Protein AF-Q8UWJ1-F1 (afdb_monomer)

Nearest PDB structures (foldseek):
  2yxj-assembly2_B  TM=9.964E-01  e=1.253E-09  Homo sapiens
  8fy1-assembly1_D  TM=9.620E-01  e=2.898E-07  Homo sapiens
  8hoi-assembly4_D  TM=9.653E-01  e=3.242E-07  Homo sapiens
  6o0k-assembly1_A  TM=9.712E-01  e=4.058E-07  Homo sapiens
  6o0p-assembly1_A  TM=9.756E-01  e=9.417E-07  Homo sapiens

Radius of gyration: 13.36 Å; Cα contacts (8 Å, |Δi|>4): 47; chains: 1; bounding box: 31×30×32 Å

Structure (mmCIF, N/CA/C/O backbone):
data_AF-Q8UWJ1-F1
#
_entry.id   AF-Q8UWJ1-F1
#
loop_
_atom_site.group_PDB
_atom_site.id
_atom_site.type_symbol
_atom_site.label_atom_id
_atom_site.label_alt_id
_atom_site.label_comp_id
_atom_site.label_asym_id
_atom_site.label_entity_id
_atom_site.label_seq_id
_atom_site.pdbx_PDB_ins_code
_atom_site.Cartn_x
_atom_site.Cartn_y
_atom_site.Cartn_z
_atom_site.occupancy
_atom_site.B_iso_or_equiv
_atom_site.auth_seq_id
_atom_site.auth_comp_id
_atom_site.auth_asym_id
_atom_site.auth_atom_id
_atom_site.pdbx_PDB_model_num
ATOM 1 N N . VAL A 1 1 ? 8.767 -15.969 -15.667 1.00 62.41 1 VAL A N 1
ATOM 2 C CA . VAL A 1 1 ? 8.898 -15.473 -14.277 1.00 62.41 1 VAL A CA 1
ATOM 3 C C . VAL A 1 1 ? 7.956 -16.283 -13.409 1.00 62.41 1 VAL A C 1
ATOM 5 O O . VAL A 1 1 ? 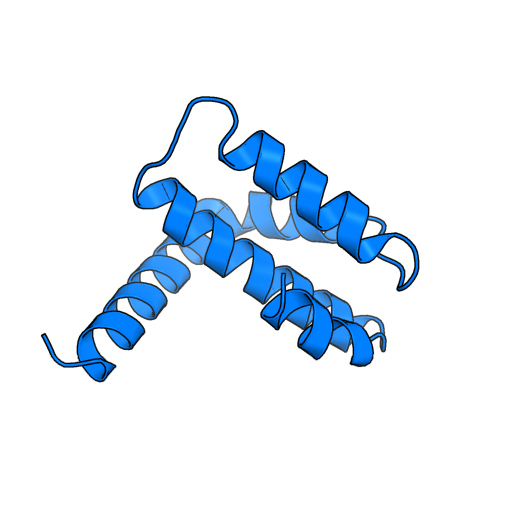6.800 -16.427 -13.795 1.00 62.41 1 VAL A O 1
ATOM 8 N N . ARG A 1 2 ? 8.426 -16.890 -12.315 1.00 87.19 2 ARG A N 1
ATOM 9 C CA . ARG A 1 2 ? 7.525 -17.603 -11.399 1.00 87.19 2 ARG A CA 1
ATOM 10 C C . ARG A 1 2 ? 6.819 -16.579 -10.516 1.00 87.19 2 ARG A C 1
ATOM 12 O O . ARG A 1 2 ? 7.380 -15.536 -10.198 1.00 87.19 2 ARG A O 1
ATOM 19 N N . ALA A 1 3 ? 5.604 -16.881 -10.069 1.00 83.06 3 ALA A N 1
ATOM 20 C CA . ALA A 1 3 ? 4.877 -15.986 -9.166 1.00 83.06 3 ALA A CA 1
ATOM 21 C C . ALA A 1 3 ? 5.642 -15.725 -7.848 1.00 83.06 3 ALA A C 1
ATOM 23 O O . ALA A 1 3 ? 5.477 -14.674 -7.236 1.00 83.06 3 ALA A O 1
ATOM 24 N N . SER A 1 4 ? 6.498 -16.663 -7.422 1.00 89.50 4 SER A N 1
ATOM 25 C CA . SER A 1 4 ? 7.437 -16.473 -6.308 1.00 89.50 4 SER A CA 1
ATOM 26 C C . SER A 1 4 ? 8.388 -15.306 -6.533 1.00 89.50 4 SER A C 1
ATOM 28 O O . SER A 1 4 ? 8.623 -14.541 -5.605 1.00 89.50 4 SER A O 1
ATOM 30 N N . ASP A 1 5 ? 8.880 -15.156 -7.757 1.00 94.62 5 ASP A N 1
ATOM 31 C CA . ASP A 1 5 ? 9.925 -14.197 -8.101 1.00 94.62 5 ASP A CA 1
ATOM 32 C C . ASP A 1 5 ? 9.339 -12.780 -8.131 1.00 94.62 5 ASP A C 1
ATOM 34 O O . ASP A 1 5 ? 9.955 -11.847 -7.634 1.00 94.62 5 ASP A O 1
ATOM 38 N N . VAL A 1 6 ? 8.098 -12.630 -8.618 1.00 95.00 6 VAL A N 1
ATOM 39 C CA . VAL A 1 6 ? 7.367 -11.349 -8.583 1.00 95.00 6 VAL A CA 1
ATOM 40 C C . VAL A 1 6 ? 7.078 -10.922 -7.147 1.00 95.00 6 VAL A C 1
ATOM 42 O O . VAL A 1 6 ? 7.31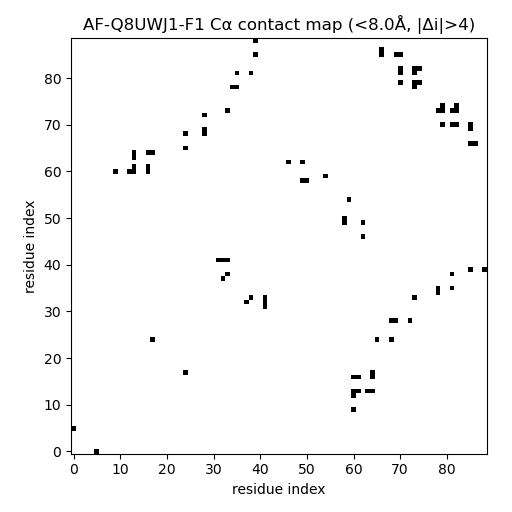7 -9.773 -6.787 1.00 95.00 6 VAL A O 1
ATOM 45 N N . ARG A 1 7 ? 6.587 -11.847 -6.309 1.00 94.25 7 ARG A N 1
ATOM 46 C CA . ARG A 1 7 ? 6.336 -11.554 -4.889 1.00 94.25 7 ARG A CA 1
ATOM 47 C C . ARG A 1 7 ? 7.614 -11.157 -4.166 1.00 94.25 7 ARG A C 1
ATOM 49 O O . ARG A 1 7 ? 7.561 -10.284 -3.311 1.00 94.25 7 ARG A O 1
ATOM 56 N N . GLN A 1 8 ? 8.732 -11.809 -4.483 1.00 96.94 8 GLN A N 1
ATOM 57 C CA . GLN A 1 8 ? 10.011 -11.469 -3.878 1.00 96.94 8 GLN A CA 1
ATOM 58 C C . GLN A 1 8 ? 10.485 -10.088 -4.327 1.00 96.94 8 GLN A C 1
ATOM 60 O O . GLN A 1 8 ? 10.755 -9.259 -3.473 1.00 96.94 8 GLN A O 1
ATOM 65 N N . ALA A 1 9 ? 10.461 -9.804 -5.630 1.00 96.81 9 ALA A N 1
ATOM 66 C CA . ALA A 1 9 ? 10.851 -8.499 -6.157 1.00 96.81 9 ALA A CA 1
ATOM 67 C C . ALA A 1 9 ? 10.014 -7.348 -5.572 1.00 96.81 9 ALA A C 1
ATOM 69 O O . ALA A 1 9 ? 10.557 -6.295 -5.255 1.00 96.81 9 ALA A O 1
ATOM 70 N N . LEU A 1 10 ?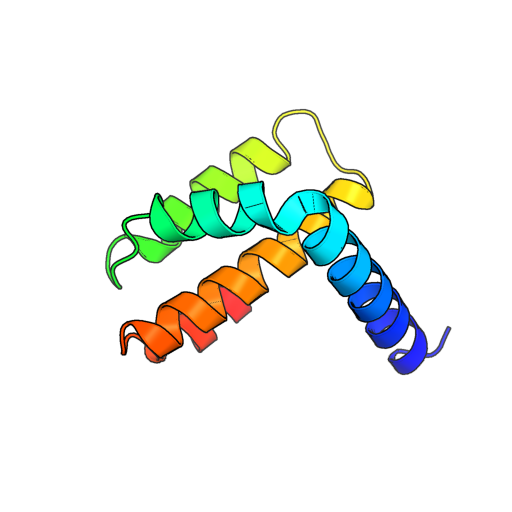 8.702 -7.549 -5.399 1.00 96.12 10 LEU A N 1
ATOM 71 C CA . LEU A 1 10 ? 7.837 -6.546 -4.777 1.00 96.12 10 LEU A CA 1
ATOM 72 C C . LEU A 1 10 ? 8.181 -6.325 -3.299 1.00 96.12 10 LEU A C 1
ATOM 74 O O . LEU A 1 10 ? 8.175 -5.184 -2.852 1.00 96.12 10 LEU A O 1
ATOM 78 N N . ARG A 1 11 ? 8.486 -7.396 -2.553 1.00 96.06 11 ARG A N 1
ATOM 79 C CA . ARG A 1 11 ? 8.921 -7.286 -1.154 1.00 96.06 11 ARG A CA 1
ATOM 80 C C . ARG A 1 11 ? 10.250 -6.555 -1.039 1.00 96.06 11 ARG A C 1
ATOM 82 O O . ARG A 1 11 ? 10.319 -5.587 -0.302 1.00 96.06 11 ARG A O 1
ATOM 89 N N . ASP A 1 12 ? 11.246 -6.953 -1.826 1.00 96.94 12 ASP A N 1
ATOM 90 C CA . ASP A 1 12 ? 12.570 -6.327 -1.802 1.00 96.94 12 ASP A CA 1
ATOM 91 C C . ASP A 1 12 ? 12.474 -4.825 -2.138 1.00 96.94 12 ASP A C 1
ATOM 93 O O . ASP A 1 12 ? 13.064 -3.988 -1.458 1.00 96.94 12 ASP A O 1
ATOM 97 N N . ALA A 1 13 ? 11.670 -4.469 -3.149 1.00 96.31 13 ALA A N 1
ATOM 98 C CA . ALA A 1 13 ? 11.425 -3.075 -3.509 1.00 96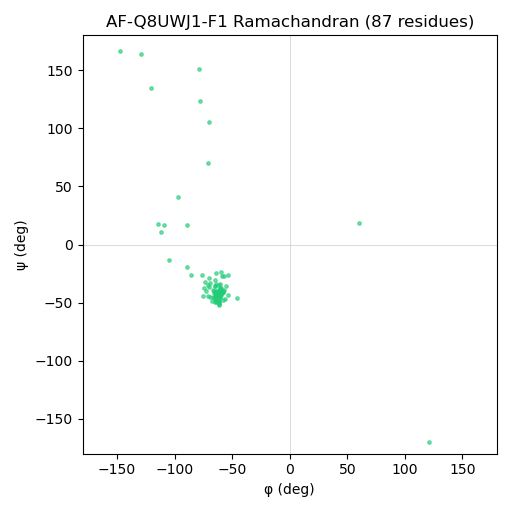.31 13 ALA A CA 1
ATOM 99 C C . ALA A 1 13 ? 10.655 -2.306 -2.422 1.00 96.31 13 ALA A C 1
ATOM 101 O O . ALA A 1 13 ? 10.963 -1.143 -2.171 1.00 96.31 13 ALA A O 1
ATOM 102 N N . GLY A 1 14 ? 9.665 -2.937 -1.783 1.00 94.06 14 GLY A N 1
ATOM 103 C CA . GLY A 1 14 ? 8.911 -2.360 -0.669 1.00 94.06 14 GLY A CA 1
ATOM 104 C C . GLY A 1 14 ? 9.789 -2.093 0.553 1.00 94.06 14 GLY A C 1
ATOM 105 O O . GLY A 1 14 ? 9.740 -0.995 1.099 1.00 94.06 14 GLY A O 1
ATOM 106 N N . ASP A 1 15 ? 10.653 -3.041 0.919 1.00 93.00 15 ASP A N 1
ATOM 107 C CA . ASP A 1 15 ? 11.597 -2.908 2.034 1.00 93.00 15 ASP A CA 1
ATOM 108 C C . ASP A 1 15 ? 12.588 -1.755 1.790 1.00 93.00 15 ASP A C 1
ATOM 110 O O . ASP A 1 15 ? 12.843 -0.935 2.679 1.00 93.00 15 ASP A O 1
ATOM 114 N N . GLU A 1 16 ? 13.123 -1.641 0.568 1.00 93.88 16 GLU A N 1
ATOM 115 C CA . GLU A 1 16 ? 13.990 -0.521 0.183 1.00 93.88 16 GLU A CA 1
ATOM 116 C C . GLU A 1 16 ? 13.234 0.817 0.222 1.00 93.88 16 GLU A C 1
ATOM 118 O O . GLU A 1 16 ? 13.751 1.828 0.713 1.00 93.88 16 GLU A O 1
ATOM 123 N N . PHE A 1 17 ? 11.994 0.826 -0.269 1.00 90.88 17 PHE A N 1
ATOM 124 C CA . PHE A 1 17 ? 11.141 2.006 -0.295 1.00 90.88 17 PHE A CA 1
ATOM 125 C C . PHE A 1 17 ? 10.808 2.495 1.120 1.00 90.88 17 PHE A C 1
ATOM 127 O O . PHE A 1 17 ? 11.001 3.672 1.431 1.00 90.88 17 PHE A O 1
ATOM 134 N N . GLU A 1 18 ? 10.397 1.597 2.013 1.00 87.62 18 GLU A N 1
ATOM 135 C CA . GLU A 1 18 ? 10.135 1.913 3.416 1.00 87.62 18 GLU A CA 1
ATOM 136 C C . GLU A 1 18 ? 11.390 2.407 4.134 1.00 87.62 18 GLU A C 1
ATOM 138 O O . GLU A 1 18 ? 11.318 3.374 4.891 1.00 87.62 18 GLU A O 1
ATOM 143 N N . LEU A 1 19 ? 12.562 1.815 3.877 1.00 89.44 19 LEU A N 1
ATOM 144 C CA . LEU A 1 19 ? 13.818 2.289 4.460 1.00 89.44 19 LEU A CA 1
ATOM 145 C C . LEU A 1 19 ? 14.134 3.725 4.018 1.00 89.44 19 LEU A C 1
ATOM 147 O O . LEU A 1 19 ? 14.522 4.561 4.839 1.00 89.44 19 LEU A O 1
ATOM 151 N N . ARG A 1 20 ? 13.940 4.021 2.729 1.00 88.00 20 ARG A N 1
ATOM 152 C CA . ARG A 1 20 ? 14.224 5.330 2.129 1.00 88.00 20 ARG A CA 1
ATOM 153 C C . ARG A 1 20 ? 13.241 6.415 2.568 1.00 88.00 20 ARG A C 1
ATOM 155 O O . ARG A 1 20 ? 13.649 7.565 2.733 1.00 88.00 20 ARG A O 1
ATOM 162 N N . TYR A 1 21 ? 11.975 6.061 2.781 1.00 82.69 21 TYR A N 1
ATOM 163 C CA . TYR A 1 21 ? 10.887 6.998 3.087 1.00 82.69 21 TYR A CA 1
ATOM 164 C C . TYR A 1 21 ? 10.294 6.824 4.492 1.00 82.69 21 TYR A C 1
ATOM 166 O O . TYR A 1 21 ? 9.225 7.362 4.778 1.00 82.69 21 TYR A O 1
ATOM 174 N N . ARG A 1 22 ? 11.003 6.140 5.401 1.00 77.31 22 ARG A N 1
ATOM 175 C CA . ARG A 1 22 ? 10.525 5.758 6.744 1.00 77.31 22 ARG A CA 1
ATOM 176 C C . ARG A 1 22 ? 9.817 6.880 7.505 1.00 77.31 22 ARG A C 1
ATOM 178 O O . ARG A 1 22 ? 8.766 6.648 8.092 1.00 77.31 22 ARG A O 1
ATOM 185 N N . ARG A 1 23 ? 10.388 8.091 7.508 1.00 77.31 23 ARG A N 1
ATOM 186 C CA . ARG A 1 23 ? 9.787 9.248 8.199 1.00 77.31 23 ARG A CA 1
ATOM 187 C C . ARG A 1 23 ? 8.454 9.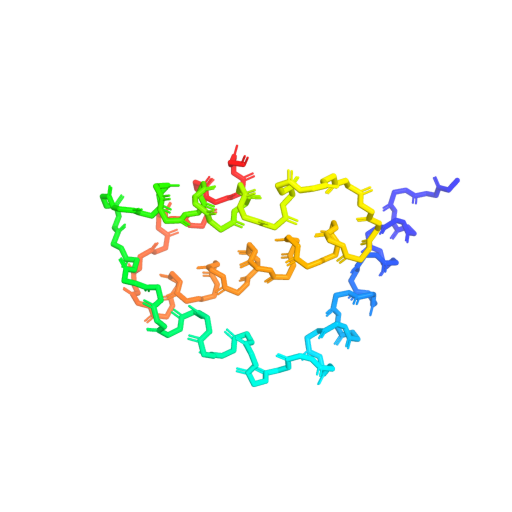653 7.572 1.00 77.31 23 ARG A C 1
ATOM 189 O O . ARG A 1 23 ? 7.463 9.731 8.279 1.00 77.31 23 ARG A O 1
ATOM 196 N N . ALA A 1 24 ? 8.421 9.810 6.249 1.00 76.94 24 ALA A N 1
ATOM 197 C CA . ALA A 1 24 ? 7.209 10.187 5.529 1.00 76.94 24 ALA A CA 1
ATOM 198 C C . ALA A 1 24 ? 6.076 9.164 5.723 1.00 76.94 24 ALA A C 1
ATOM 200 O O . ALA A 1 24 ? 4.929 9.561 5.881 1.00 76.94 24 ALA A O 1
ATOM 201 N N . PHE A 1 25 ? 6.391 7.864 5.773 1.00 70.81 25 PHE A N 1
ATOM 202 C CA . PHE A 1 25 ? 5.395 6.817 6.031 1.00 70.81 25 PHE A CA 1
ATOM 203 C C . PHE A 1 25 ? 4.848 6.835 7.453 1.00 70.81 25 PHE A C 1
ATOM 205 O O . PHE A 1 25 ? 3.636 6.754 7.632 1.00 70.81 25 PHE A O 1
ATOM 212 N N . SER A 1 26 ? 5.725 6.980 8.449 1.00 69.25 26 SER A N 1
ATOM 213 C CA . SER A 1 26 ? 5.315 7.109 9.851 1.00 69.25 26 SER A CA 1
ATOM 214 C C . SER A 1 26 ? 4.422 8.335 10.072 1.00 69.25 26 SER A C 1
ATOM 216 O O . SER A 1 26 ? 3.473 8.290 10.856 1.00 69.25 26 SER A O 1
ATOM 218 N N . ASP A 1 27 ? 4.713 9.434 9.378 1.00 75.81 27 ASP A N 1
ATOM 219 C CA . ASP A 1 27 ? 3.913 10.655 9.450 1.00 75.81 27 ASP A CA 1
ATOM 220 C C . ASP A 1 27 ? 2.566 10.478 8.728 1.00 75.81 27 ASP A C 1
ATOM 222 O O . ASP A 1 27 ? 1.532 10.896 9.241 1.00 75.81 27 ASP A O 1
ATOM 226 N N . LE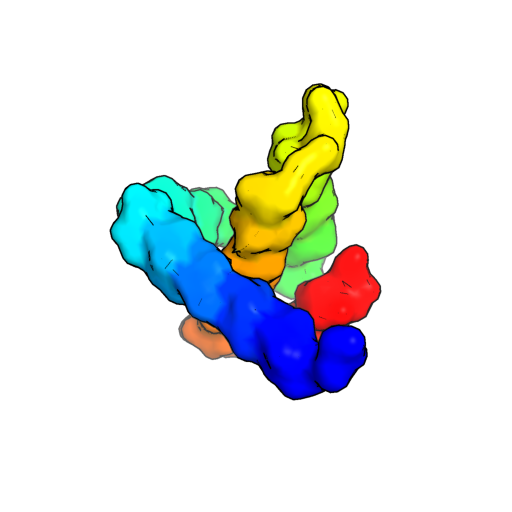U A 1 28 ? 2.546 9.801 7.576 1.00 72.44 28 LEU A N 1
ATOM 227 C CA . LEU A 1 28 ? 1.324 9.560 6.806 1.00 72.44 28 LEU A CA 1
ATOM 228 C C . LEU A 1 28 ? 0.315 8.699 7.583 1.00 72.44 28 LEU A C 1
ATOM 230 O O . LEU A 1 28 ? -0.857 9.062 7.679 1.00 72.44 28 LEU A O 1
ATOM 234 N N . THR A 1 29 ? 0.748 7.574 8.164 1.00 68.44 29 THR A N 1
ATOM 235 C CA . THR A 1 29 ? -0.160 6.677 8.903 1.00 68.44 29 THR A CA 1
ATOM 236 C C . THR A 1 29 ? -0.654 7.283 10.210 1.00 68.44 29 THR A C 1
ATOM 238 O O . THR A 1 29 ? -1.802 7.054 10.587 1.00 68.44 29 THR A O 1
ATOM 241 N N . SER A 1 30 ? 0.167 8.100 10.876 1.00 70.56 30 SER A N 1
A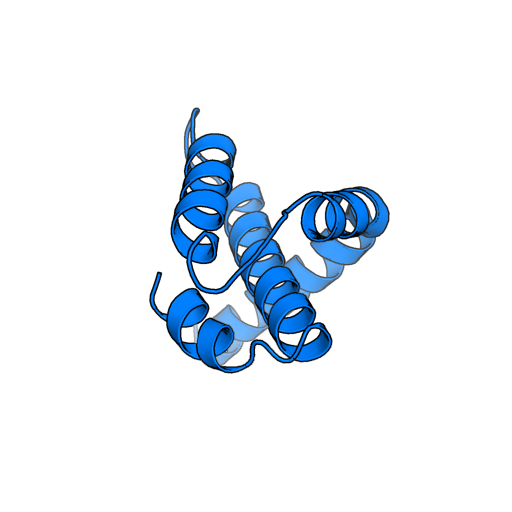TOM 242 C CA . SER A 1 30 ? -0.239 8.803 12.098 1.00 70.56 30 SER A CA 1
ATOM 243 C C . SER A 1 30 ? -1.203 9.966 11.832 1.00 70.56 30 SER A C 1
ATOM 245 O O . SER A 1 30 ? -2.089 10.213 12.652 1.00 70.56 30 SER A O 1
ATOM 247 N N . GLN A 1 31 ? -1.081 10.650 10.687 1.00 71.75 31 GLN A N 1
ATOM 248 C CA . GLN A 1 31 ? -1.993 11.725 10.267 1.00 71.75 31 GLN A CA 1
ATOM 249 C C . GLN A 1 31 ? -3.332 11.209 9.733 1.00 71.75 31 GLN A C 1
ATOM 251 O O . GLN A 1 31 ? -4.345 11.909 9.804 1.00 71.75 31 GLN A O 1
ATOM 256 N N . LEU A 1 32 ? -3.366 9.985 9.206 1.00 72.81 32 LEU A N 1
ATOM 257 C CA . LEU A 1 32 ? -4.605 9.368 8.760 1.00 72.81 32 LEU A CA 1
ATOM 258 C C . LEU A 1 32 ? -5.474 9.018 9.978 1.00 72.81 32 LEU A C 1
ATOM 260 O O . LEU A 1 32 ? -5.247 8.045 10.699 1.00 72.81 32 LEU A O 1
ATOM 264 N N . HIS A 1 33 ? -6.529 9.807 10.189 1.00 74.31 33 HIS A N 1
ATOM 265 C CA . HIS A 1 33 ? -7.594 9.508 11.148 1.00 74.31 33 HIS A CA 1
ATOM 266 C C . HIS A 1 33 ? -8.469 8.344 10.650 1.00 74.31 33 HIS A C 1
ATOM 268 O O . HIS A 1 33 ? -9.627 8.508 10.255 1.00 74.31 33 HIS A O 1
ATOM 274 N N . ILE A 1 34 ? -7.895 7.143 10.659 1.00 80.88 34 ILE A N 1
ATOM 275 C CA . ILE A 1 34 ? -8.567 5.919 10.239 1.00 80.88 34 ILE A CA 1
ATOM 276 C C . ILE A 1 34 ? -9.502 5.450 11.347 1.00 80.88 34 ILE A C 1
ATOM 278 O O . ILE A 1 34 ? -9.090 5.188 12.475 1.00 80.88 34 ILE A O 1
ATOM 282 N N . THR A 1 35 ? -10.769 5.300 10.983 1.00 85.94 35 THR A N 1
ATOM 283 C CA . THR A 1 35 ? -11.787 4.583 11.750 1.00 85.94 35 THR A CA 1
ATOM 284 C C . THR A 1 35 ? -12.475 3.590 10.815 1.00 85.94 35 THR A C 1
ATOM 286 O O . THR A 1 35 ? -12.403 3.762 9.593 1.00 85.94 35 THR A O 1
ATOM 289 N N . PRO A 1 36 ? -13.217 2.587 11.314 1.00 87.00 36 PRO A N 1
ATOM 290 C CA . PRO A 1 36 ? -13.881 1.633 10.432 1.00 87.00 36 PRO A CA 1
ATOM 291 C C . PRO A 1 36 ? -14.889 2.263 9.459 1.00 87.00 36 PRO A C 1
ATOM 293 O O . PRO A 1 36 ? -15.174 1.666 8.420 1.00 87.00 36 PRO A O 1
ATOM 296 N N . GLY A 1 37 ? -15.423 3.445 9.795 1.00 89.56 37 GLY A N 1
ATOM 297 C CA . GLY A 1 37 ? -16.350 4.205 8.955 1.00 89.56 37 GLY A CA 1
ATOM 298 C C . GLY A 1 37 ? -15.673 5.112 7.924 1.00 89.56 37 GLY A C 1
ATOM 299 O O . GLY A 1 37 ? -16.263 5.365 6.880 1.00 89.56 37 GLY A O 1
ATOM 300 N N . THR A 1 38 ? -14.443 5.569 8.179 1.00 89.44 38 THR A N 1
ATOM 301 C CA . THR A 1 38 ? -13.713 6.509 7.302 1.00 89.44 38 THR A CA 1
ATOM 302 C C . THR A 1 38 ? -12.598 5.852 6.487 1.00 89.44 38 THR A C 1
ATOM 304 O O . THR A 1 38 ? -12.121 6.441 5.523 1.00 89.44 38 THR A O 1
ATOM 307 N N . ALA A 1 39 ? -12.206 4.618 6.824 1.00 90.56 39 ALA A N 1
ATOM 308 C CA . ALA A 1 39 ? -11.031 3.948 6.266 1.00 90.56 39 ALA A CA 1
ATOM 309 C C . ALA A 1 39 ? -11.004 3.888 4.730 1.00 90.56 39 ALA A C 1
ATOM 311 O O . ALA A 1 39 ? -9.963 4.162 4.141 1.00 90.56 39 ALA A O 1
ATOM 312 N N . TYR A 1 40 ? -12.132 3.572 4.083 1.00 93.25 40 TYR A N 1
ATOM 313 C CA . TYR A 1 40 ? -12.188 3.496 2.618 1.00 93.25 40 TYR A CA 1
ATOM 314 C C . TYR A 1 40 ? -11.987 4.863 1.963 1.00 93.25 40 TYR A C 1
ATOM 316 O O . TYR A 1 40 ? -11.199 4.988 1.038 1.00 93.25 40 TYR A O 1
ATOM 324 N N . GLN A 1 41 ? -12.652 5.900 2.478 1.00 92.56 41 GLN A N 1
ATOM 325 C CA . GLN A 1 41 ? -12.539 7.257 1.941 1.00 92.56 41 GLN A CA 1
ATOM 326 C C . GLN A 1 41 ? -11.110 7.787 2.083 1.00 92.56 41 GLN A C 1
ATOM 328 O O . GLN A 1 41 ? -10.561 8.347 1.141 1.00 92.56 41 GLN A O 1
ATOM 333 N N . SER A 1 42 ? -10.484 7.572 3.243 1.00 90.00 42 SER A N 1
ATOM 334 C CA . SER A 1 42 ? -9.088 7.952 3.463 1.00 90.00 42 SER A CA 1
ATOM 335 C C . SER A 1 42 ? -8.126 7.176 2.558 1.00 90.00 42 SER A C 1
ATOM 337 O O . SER A 1 42 ? -7.188 7.760 2.025 1.00 90.00 42 SER A O 1
ATOM 339 N N . PHE A 1 43 ? -8.366 5.877 2.350 1.00 91.50 43 PHE A N 1
ATOM 340 C CA . PHE A 1 43 ? -7.594 5.063 1.410 1.00 91.50 43 PHE A CA 1
ATOM 341 C C . PHE A 1 43 ? -7.726 5.590 -0.024 1.00 91.50 43 PHE A C 1
ATOM 343 O O . PHE A 1 43 ? -6.720 5.875 -0.667 1.00 91.50 43 PHE A O 1
ATOM 350 N N . GLU A 1 44 ? -8.955 5.788 -0.499 1.00 94.25 44 GLU A N 1
ATOM 351 C CA . GLU A 1 44 ? -9.253 6.283 -1.844 1.00 94.25 44 GLU A CA 1
ATOM 352 C C . GLU A 1 44 ? -8.617 7.657 -2.101 1.00 94.25 44 GLU A C 1
ATOM 354 O O . GLU A 1 44 ? -8.024 7.868 -3.156 1.00 94.25 44 GLU A O 1
ATOM 359 N N . GLN A 1 45 ? -8.664 8.572 -1.128 1.00 91.94 45 GLN A N 1
ATOM 360 C CA . GLN A 1 45 ? -8.002 9.876 -1.231 1.00 91.94 45 GLN A CA 1
ATOM 361 C C . GLN A 1 45 ? -6.493 9.748 -1.460 1.00 91.94 45 GLN A C 1
ATOM 363 O O . GLN A 1 45 ? -5.960 10.385 -2.367 1.00 91.94 45 GLN A O 1
ATOM 368 N N . VAL A 1 46 ? -5.808 8.905 -0.681 1.00 90.94 46 VAL A N 1
ATOM 369 C CA . VAL A 1 46 ? -4.360 8.692 -0.835 1.00 90.94 46 VAL A CA 1
ATOM 370 C C . VAL A 1 46 ? -4.039 8.056 -2.187 1.00 90.94 46 VAL A C 1
ATOM 372 O O . VAL A 1 46 ? -3.083 8.464 -2.839 1.00 90.94 46 VAL A O 1
ATOM 375 N N . VAL A 1 47 ? -4.839 7.084 -2.635 1.00 93.81 47 VAL A N 1
ATOM 376 C CA . VAL A 1 47 ? -4.648 6.417 -3.932 1.00 93.81 47 VAL A CA 1
ATOM 377 C C . VAL A 1 47 ? -4.850 7.391 -5.091 1.00 93.81 47 VAL A C 1
ATOM 379 O O . VAL A 1 47 ? -4.026 7.433 -6.005 1.00 93.81 47 VAL A O 1
ATOM 382 N N . ASN A 1 48 ? -5.904 8.205 -5.042 1.00 95.81 48 ASN A N 1
ATOM 383 C CA . ASN A 1 48 ? -6.171 9.216 -6.060 1.00 95.81 48 ASN A CA 1
ATOM 384 C C . ASN A 1 48 ? -5.026 10.227 -6.153 1.00 95.81 48 ASN A C 1
ATOM 386 O O . ASN A 1 48 ? -4.574 10.520 -7.256 1.00 95.81 48 ASN A O 1
ATOM 390 N N . GLU A 1 49 ? -4.508 10.698 -5.018 1.00 94.38 49 GLU A N 1
ATOM 391 C CA . GLU A 1 49 ? -3.369 11.619 -4.994 1.00 94.38 49 GLU A CA 1
ATOM 392 C C . GLU A 1 49 ? -2.090 10.949 -5.519 1.00 94.38 49 GLU A C 1
ATOM 394 O O . GLU A 1 49 ? -1.344 11.523 -6.313 1.00 94.38 49 GLU A O 1
ATOM 399 N N . LEU A 1 50 ? -1.849 9.691 -5.137 1.00 94.31 50 LEU A N 1
ATOM 400 C CA . LEU A 1 50 ? -0.669 8.937 -5.553 1.00 94.31 50 LEU A CA 1
ATOM 401 C C . LEU A 1 50 ? -0.598 8.754 -7.075 1.00 94.31 50 LEU A C 1
ATOM 403 O O . LEU A 1 50 ? 0.498 8.759 -7.638 1.00 94.31 50 LEU A O 1
ATOM 407 N N . PHE A 1 51 ? -1.747 8.602 -7.735 1.00 97.00 51 PHE A N 1
ATOM 408 C CA . PHE A 1 51 ? -1.841 8.328 -9.169 1.00 97.00 51 PHE A CA 1
ATOM 409 C C . PHE A 1 51 ? -2.428 9.485 -9.998 1.00 97.00 51 PHE A C 1
ATOM 411 O O . PHE A 1 51 ? -2.690 9.289 -11.187 1.00 97.00 51 PHE A O 1
ATOM 418 N N . HIS A 1 52 ? -2.598 10.682 -9.421 1.00 97.50 52 HIS A N 1
ATOM 419 C CA . HIS A 1 52 ? -3.294 11.812 -10.062 1.00 97.50 52 HIS A CA 1
ATOM 420 C C . HIS A 1 52 ? -2.715 12.213 -11.434 1.00 97.50 52 HIS A C 1
ATOM 422 O O . HIS A 1 52 ? -3.455 12.567 -12.349 1.00 97.50 52 HIS A O 1
ATOM 428 N N . ASP A 1 53 ? -1.396 12.127 -11.599 1.00 96.69 53 ASP A N 1
ATOM 429 C CA . ASP A 1 53 ? -0.639 12.457 -12.815 1.00 96.69 53 ASP A CA 1
ATOM 430 C C . ASP A 1 53 ? -0.063 11.206 -13.513 1.00 96.69 53 ASP A C 1
ATOM 432 O O . ASP A 1 53 ? 0.828 11.302 -14.358 1.00 96.69 53 ASP A O 1
ATOM 436 N N . GLY A 1 54 ? -0.578 10.017 -13.183 1.00 97.31 54 GLY A N 1
ATOM 437 C CA . GLY A 1 54 ? -0.297 8.773 -13.898 1.00 97.31 54 GLY A CA 1
ATOM 438 C C . GLY A 1 54 ? 0.337 7.666 -13.058 1.00 97.31 54 GLY A C 1
ATOM 439 O O . GLY A 1 54 ? 0.421 7.717 -11.830 1.00 97.31 54 GLY A O 1
ATOM 440 N N . VAL A 1 55 ? 0.790 6.617 -13.742 1.00 98.25 55 VAL A N 1
ATOM 441 C CA . VAL A 1 55 ? 1.260 5.373 -13.118 1.00 98.25 55 VAL A CA 1
ATOM 442 C C . VAL A 1 55 ? 2.715 5.108 -13.488 1.00 98.25 55 VAL A C 1
ATOM 444 O O . VAL A 1 55 ? 3.107 5.200 -14.648 1.00 98.25 55 VAL A O 1
ATOM 447 N N . ASN A 1 56 ? 3.518 4.732 -12.493 1.00 97.12 56 ASN A N 1
ATOM 448 C CA . ASN A 1 56 ? 4.862 4.194 -12.680 1.00 97.12 56 ASN A CA 1
ATOM 449 C C . ASN A 1 56 ? 5.181 3.174 -11.574 1.00 97.12 56 ASN A C 1
ATOM 451 O O . ASN A 1 56 ? 4.483 3.108 -10.561 1.00 97.12 56 ASN A O 1
ATOM 455 N N . TRP A 1 57 ? 6.243 2.386 -11.754 1.00 96.00 57 TRP A N 1
ATOM 456 C CA . TRP A 1 57 ? 6.605 1.324 -10.809 1.00 96.00 57 TRP A CA 1
ATOM 457 C C . TRP A 1 57 ? 6.918 1.828 -9.400 1.00 96.00 57 TRP A C 1
ATOM 459 O O . TRP A 1 57 ? 6.558 1.157 -8.439 1.00 96.00 57 TRP A O 1
ATOM 469 N N . GLY A 1 58 ? 7.506 3.020 -9.259 1.00 94.38 58 GLY A N 1
ATOM 470 C CA . GLY A 1 58 ? 7.746 3.619 -7.944 1.00 94.38 58 GLY A CA 1
ATOM 471 C C . GLY A 1 58 ? 6.444 3.875 -7.182 1.00 94.38 58 GLY A C 1
ATOM 472 O O . GLY A 1 58 ? 6.351 3.563 -6.000 1.00 94.38 58 GLY A O 1
ATOM 473 N N . ARG A 1 59 ? 5.405 4.360 -7.870 1.00 95.50 59 ARG A N 1
ATOM 474 C CA . ARG A 1 59 ? 4.069 4.565 -7.283 1.00 95.50 59 ARG A CA 1
ATOM 475 C C . ARG A 1 59 ? 3.353 3.262 -6.970 1.00 95.50 59 ARG A C 1
ATOM 477 O O . ARG A 1 59 ? 2.681 3.176 -5.953 1.00 95.50 59 ARG A O 1
ATOM 484 N N . ILE A 1 60 ? 3.519 2.240 -7.809 1.00 96.69 60 ILE A N 1
ATOM 485 C CA . ILE A 1 60 ? 2.972 0.907 -7.528 1.00 96.69 60 ILE A CA 1
ATOM 486 C C . ILE A 1 60 ? 3.590 0.354 -6.238 1.00 96.69 60 ILE A C 1
ATOM 488 O O . ILE A 1 60 ? 2.857 -0.079 -5.357 1.00 96.69 60 ILE A O 1
ATOM 492 N N . VAL A 1 61 ? 4.916 0.421 -6.083 1.00 95.50 61 VAL A N 1
ATOM 493 C CA . VAL A 1 61 ? 5.590 0.002 -4.840 1.00 95.50 61 VAL A CA 1
ATOM 494 C C . VAL A 1 61 ? 5.098 0.834 -3.652 1.00 95.50 61 VAL A C 1
ATOM 496 O O . VAL A 1 61 ? 4.721 0.263 -2.632 1.00 95.50 61 VAL A O 1
ATOM 499 N N . ALA A 1 62 ? 4.998 2.158 -3.811 1.00 92.81 62 ALA A N 1
ATOM 500 C CA . ALA A 1 62 ? 4.485 3.048 -2.771 1.00 92.81 62 ALA A CA 1
ATOM 501 C C . ALA A 1 62 ? 3.064 2.688 -2.317 1.00 92.81 62 ALA A C 1
ATOM 503 O O . ALA A 1 62 ? 2.778 2.708 -1.122 1.00 92.81 62 ALA A O 1
ATOM 504 N N . PHE A 1 63 ? 2.193 2.326 -3.259 1.00 94.88 63 PHE A N 1
ATOM 505 C CA . PHE A 1 63 ? 0.830 1.881 -2.986 1.00 94.88 63 PHE A CA 1
ATOM 506 C C . PHE A 1 63 ? 0.804 0.603 -2.137 1.00 94.88 63 PHE A C 1
ATOM 508 O O . PHE A 1 63 ? 0.087 0.547 -1.138 1.00 94.88 63 PHE A O 1
ATOM 515 N N . PHE A 1 64 ? 1.621 -0.399 -2.478 1.00 94.88 64 PHE A N 1
ATOM 516 C CA . PHE A 1 64 ? 1.714 -1.630 -1.688 1.00 94.88 64 PHE A CA 1
ATOM 517 C C . PHE A 1 64 ? 2.265 -1.375 -0.278 1.00 94.88 64 PHE A C 1
ATOM 519 O O . PHE A 1 64 ? 1.690 -1.879 0.688 1.00 94.88 64 PHE A O 1
ATOM 526 N N . SER A 1 65 ? 3.318 -0.561 -0.141 1.00 92.00 65 SER A N 1
ATOM 527 C CA . SER A 1 65 ? 3.850 -0.162 1.172 1.00 92.00 65 SER A CA 1
ATOM 528 C C . SER A 1 65 ? 2.809 0.598 2.000 1.00 92.00 65 SER A C 1
ATOM 530 O O . SER A 1 65 ? 2.645 0.331 3.188 1.00 92.00 65 SER A O 1
ATOM 532 N N . PHE A 1 66 ? 2.034 1.491 1.376 1.00 90.88 66 PHE A N 1
ATOM 533 C CA . PHE A 1 66 ? 0.935 2.200 2.034 1.00 90.88 66 PHE A CA 1
ATOM 534 C C . PHE A 1 66 ? -0.155 1.253 2.541 1.00 90.88 66 PHE A C 1
ATOM 536 O O . PHE A 1 66 ? -0.523 1.322 3.715 1.00 90.88 66 PHE A O 1
ATOM 543 N N . GLY A 1 67 ? -0.638 0.336 1.699 1.00 92.31 67 GLY A N 1
ATOM 544 C CA . GLY A 1 67 ? -1.630 -0.659 2.108 1.00 92.31 67 GLY A CA 1
ATOM 545 C C . GLY A 1 67 ? -1.126 -1.558 3.244 1.00 92.31 67 GLY A C 1
ATOM 546 O O . GLY A 1 67 ? -1.872 -1.845 4.183 1.00 92.31 67 GLY A O 1
ATOM 547 N N . GLY A 1 68 ? 0.152 -1.950 3.204 1.00 91.56 68 GLY A N 1
ATOM 548 C CA . GLY A 1 68 ? 0.810 -2.704 4.274 1.00 91.56 68 GLY A CA 1
ATOM 549 C C . GLY A 1 68 ? 0.851 -1.936 5.595 1.00 91.56 68 GLY A C 1
ATOM 550 O O . GLY A 1 68 ? 0.400 -2.449 6.621 1.00 91.56 68 GLY A O 1
ATOM 551 N N . ALA A 1 69 ? 1.308 -0.684 5.564 1.00 88.25 69 ALA A N 1
ATOM 552 C CA . ALA A 1 69 ? 1.365 0.178 6.740 1.00 88.25 69 ALA A CA 1
ATOM 553 C C . ALA A 1 69 ? -0.032 0.435 7.335 1.00 88.25 69 ALA A C 1
ATOM 555 O O . ALA A 1 69 ? -0.214 0.374 8.550 1.00 88.25 69 ALA A O 1
ATOM 556 N N . LEU A 1 70 ? -1.048 0.623 6.486 1.00 89.75 70 LEU A N 1
ATOM 557 C CA . LEU A 1 70 ? -2.439 0.778 6.914 1.00 89.75 70 LEU A CA 1
ATOM 558 C C . LEU A 1 70 ? -2.995 -0.496 7.575 1.00 89.75 70 LEU A C 1
ATOM 560 O O . LEU A 1 70 ? -3.767 -0.412 8.535 1.00 89.75 70 LEU A O 1
ATOM 564 N N . CYS A 1 71 ? -2.593 -1.680 7.098 1.00 92.50 71 CYS A N 1
ATOM 565 C CA . CYS A 1 71 ? -2.930 -2.948 7.744 1.00 92.50 71 CYS A CA 1
ATOM 566 C C . CYS A 1 71 ? -2.301 -3.062 9.139 1.00 92.50 71 CYS A C 1
ATOM 568 O O . CYS A 1 71 ? -2.998 -3.458 10.072 1.00 92.50 71 CYS A O 1
ATOM 570 N N . VAL A 1 72 ? -1.021 -2.705 9.291 1.00 90.00 72 VAL A N 1
ATOM 571 C CA . VAL A 1 72 ? -0.320 -2.718 10.590 1.00 90.00 72 VAL A CA 1
ATOM 572 C C . VAL A 1 72 ? -0.998 -1.762 11.571 1.00 90.00 72 VAL A C 1
ATOM 574 O O . VAL A 1 72 ? -1.436 -2.194 12.634 1.00 90.00 72 VAL A O 1
ATOM 577 N N . GLU A 1 73 ? -1.220 -0.513 11.162 1.00 87.31 73 GLU A N 1
ATOM 578 C CA . GLU A 1 73 ? -1.905 0.507 11.965 1.00 87.31 73 GLU A CA 1
ATOM 579 C C . GLU A 1 73 ? -3.313 0.054 12.397 1.00 87.31 73 GLU A C 1
ATOM 581 O O . GLU A 1 73 ? -3.747 0.272 13.529 1.00 87.31 73 GLU A O 1
ATOM 586 N N . SER A 1 74 ? -4.038 -0.627 11.502 1.00 90.94 74 SER A N 1
ATOM 587 C CA . SER A 1 74 ? -5.360 -1.183 11.808 1.00 90.94 74 SER A CA 1
ATOM 588 C C . SER A 1 74 ? -5.300 -2.284 12.864 1.00 90.94 74 SER A C 1
ATOM 590 O O . SER A 1 74 ? -6.225 -2.410 13.663 1.00 90.94 74 SER A O 1
ATOM 592 N N . VAL A 1 75 ? -4.247 -3.104 12.874 1.00 92.25 75 VAL A N 1
ATOM 593 C CA . VAL A 1 75 ? -4.046 -4.127 13.908 1.00 92.25 75 VAL A CA 1
ATOM 594 C C . VAL A 1 75 ? -3.689 -3.477 15.242 1.00 92.25 75 VAL A C 1
ATOM 596 O O . VAL A 1 75 ? -4.277 -3.858 16.256 1.00 92.25 75 VAL A O 1
ATOM 599 N N . ASP A 1 76 ? -2.794 -2.489 15.228 1.00 89.88 76 ASP A N 1
ATOM 600 C CA . ASP A 1 76 ? -2.318 -1.783 16.423 1.00 89.88 76 ASP A CA 1
ATOM 601 C C . ASP A 1 76 ? -3.441 -1.004 17.121 1.00 89.88 76 ASP A C 1
ATOM 603 O O . ASP A 1 76 ? -3.502 -0.960 18.348 1.00 89.88 76 ASP A O 1
ATOM 607 N N . LYS A 1 77 ? -4.393 -0.464 16.351 1.00 89.44 77 LYS A N 1
ATOM 608 C CA . LYS A 1 77 ? -5.594 0.222 16.860 1.00 89.44 77 LYS A CA 1
ATOM 609 C C . LYS A 1 77 ? -6.797 -0.702 17.104 1.00 89.44 77 LYS A C 1
ATOM 611 O O . LYS A 1 77 ? -7.927 -0.229 17.178 1.00 89.44 77 LYS A O 1
ATOM 616 N N . GLU A 1 78 ? -6.585 -2.016 17.185 1.00 93.19 78 GLU A N 1
ATOM 617 C CA . GLU A 1 78 ? -7.628 -3.032 17.430 1.00 93.19 78 GLU A CA 1
ATOM 618 C C . GLU A 1 78 ? -8.753 -3.092 16.369 1.00 93.19 78 GLU A C 1
ATOM 620 O O . GLU A 1 78 ? -9.797 -3.715 16.560 1.00 93.19 78 GLU A O 1
ATOM 625 N N . MET A 1 79 ? -8.525 -2.535 15.180 1.00 93.88 79 MET A N 1
ATOM 626 C CA . MET A 1 79 ? -9.457 -2.513 14.048 1.00 93.88 79 MET A CA 1
ATOM 627 C C . MET A 1 79 ? -9.174 -3.629 13.029 1.00 93.88 79 MET A C 1
ATOM 629 O O . MET A 1 79 ? -9.272 -3.420 11.820 1.00 93.88 79 MET A O 1
ATOM 633 N N . ARG A 1 80 ? -8.851 -4.848 13.482 1.00 94.25 80 ARG A N 1
ATOM 634 C CA . ARG A 1 80 ? -8.410 -5.972 12.619 1.00 94.25 80 ARG A CA 1
ATOM 635 C C . ARG A 1 80 ? -9.353 -6.302 11.452 1.00 94.25 80 ARG A C 1
ATOM 637 O O . ARG A 1 80 ? -8.898 -6.797 10.425 1.00 94.25 80 ARG A O 1
ATOM 644 N N . VAL A 1 81 ? -10.649 -6.001 11.583 1.00 93.25 81 VAL A N 1
ATOM 645 C CA . VAL A 1 81 ? -11.648 -6.139 10.504 1.00 93.25 81 VAL A CA 1
ATOM 646 C C . VAL A 1 81 ? -11.281 -5.340 9.246 1.00 93.25 81 VAL A C 1
ATOM 648 O O . VAL A 1 81 ? -11.669 -5.720 8.143 1.00 93.25 81 VAL A O 1
ATOM 651 N N . LEU A 1 82 ? -10.517 -4.254 9.393 1.00 94.44 82 LEU A N 1
ATOM 652 C CA . LEU A 1 82 ? -10.078 -3.427 8.277 1.00 94.44 82 LEU A CA 1
ATOM 653 C C . LEU A 1 82 ? -9.042 -4.121 7.398 1.00 94.44 82 LEU A C 1
ATOM 655 O O . LEU A 1 82 ? -9.062 -3.881 6.201 1.00 94.44 82 LEU A O 1
ATOM 659 N N . VAL A 1 83 ? -8.216 -5.029 7.927 1.00 95.81 83 VAL A N 1
ATOM 660 C CA . VAL A 1 83 ? -7.182 -5.725 7.136 1.00 95.81 83 VAL A CA 1
ATOM 661 C C . VAL A 1 83 ? -7.802 -6.448 5.939 1.00 95.81 83 VAL A C 1
ATOM 663 O O . VAL A 1 83 ? -7.357 -6.280 4.808 1.00 95.81 83 VAL A O 1
ATOM 666 N N . GLY A 1 84 ? -8.889 -7.194 6.163 1.00 96.62 84 GLY A N 1
ATOM 667 C CA . GLY A 1 84 ? -9.595 -7.887 5.081 1.00 96.62 84 GLY A CA 1
ATOM 668 C C . GLY A 1 84 ? -10.226 -6.935 4.061 1.00 96.62 84 GLY A C 1
ATOM 669 O O . GLY A 1 84 ? -10.308 -7.274 2.885 1.00 96.62 84 GLY A O 1
ATOM 670 N N . ARG A 1 85 ? -10.639 -5.737 4.495 1.00 96.19 85 ARG A N 1
ATOM 671 C CA . ARG A 1 85 ? -11.1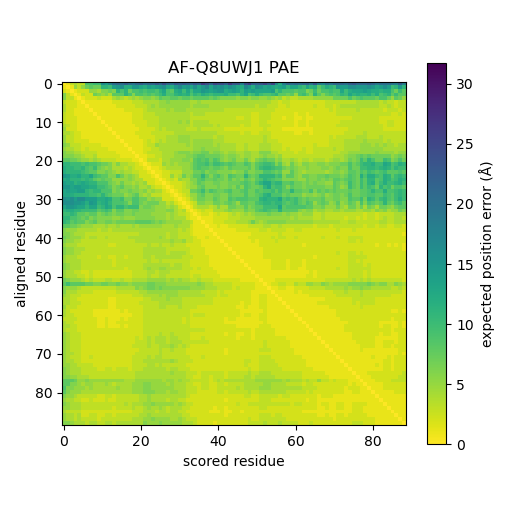95 -4.712 3.603 1.00 96.19 85 ARG A CA 1
ATOM 672 C C . ARG A 1 85 ? -10.103 -4.037 2.777 1.00 96.19 85 ARG A C 1
ATOM 674 O O . ARG A 1 85 ? -10.266 -3.929 1.572 1.00 96.19 85 ARG A O 1
ATOM 681 N N . ILE A 1 86 ? -8.981 -3.673 3.395 1.00 95.38 86 ILE A N 1
ATOM 682 C CA . ILE A 1 86 ? -7.828 -3.052 2.726 1.00 95.38 86 ILE A CA 1
ATOM 683 C C . ILE A 1 86 ? -7.280 -3.970 1.635 1.00 95.38 86 ILE A C 1
ATOM 685 O O . ILE A 1 86 ? -7.001 -3.508 0.542 1.00 95.38 86 ILE A O 1
ATOM 689 N N . VAL A 1 87 ? -7.189 -5.278 1.894 1.00 95.94 87 VAL A N 1
ATOM 690 C CA . VAL A 1 87 ? -6.764 -6.266 0.885 1.00 95.94 87 VAL A CA 1
ATOM 691 C C . VAL A 1 87 ? -7.743 -6.360 -0.296 1.00 95.94 87 VAL A C 1
ATOM 693 O O . VAL A 1 87 ? -7.349 -6.792 -1.376 1.00 95.94 87 VAL A O 1
ATOM 696 N N . SER A 1 88 ? -9.015 -6.001 -0.095 1.00 96.56 88 SER A N 1
ATOM 697 C CA . SER A 1 88 ? -10.040 -6.056 -1.145 1.00 96.56 88 SER A CA 1
ATOM 698 C C . SER A 1 88 ? -10.160 -4.787 -1.993 1.00 96.56 88 SER A C 1
ATOM 700 O O . SER A 1 88 ? -10.766 -4.861 -3.060 1.00 96.56 88 SER A O 1
ATOM 702 N N . TRP A 1 89 ? -9.659 -3.649 -1.501 1.00 95.25 89 TRP A N 1
ATOM 703 C CA . TRP A 1 89 ? -9.710 -2.349 -2.176 1.00 95.25 89 TRP A CA 1
ATOM 704 C C . TRP A 1 89 ? -8.574 -2.204 -3.188 1.00 95.25 89 TRP 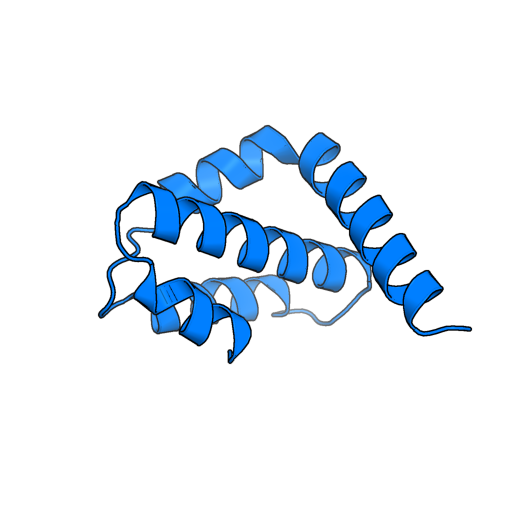A C 1
ATOM 706 O O . TRP A 1 89 ? -8.853 -1.650 -4.272 1.00 95.25 89 TRP A O 1
#

pLDDT: mean 89.79, std 8.14, range [62.41, 98.25]

Organism: Gallus gallus (NCBI:txid9031)

Mean predicted aligned error: 3.86 Å

Secondary structure (DSSP, 8-state):
--HHHHHHHHHHHHHHHHHHHHHHHHHHHHH----TTTHHHHHHHHHHHHHTT---HHHHHHHHHHHHHHHHHHHHTT-THHHHHHTT-

InterPro domains:
  IPR002475 Bcl2-like [PS50062] (10-89)
  IPR013279 Apoptosis regulator, Bcl-X [PR01864] (19-30)
  IPR013279 Apoptosis regulator, Bcl-X [PR01864] (38-49)
  IPR020717 Apoptosis regulator, Bcl-2, BH1 motif, conserved site [PS01080] (50-68)
  IPR020728 Apoptosis regulator, Bcl-2, BH3 motif, conserved site [PS01259] (6-20)
  IPR026298 Bcl-2 family [PR01862] (43-55)
  IPR026298 Bcl-2 family [PR01862] (56-84)
  IPR026298 Bcl-2 family [PTHR11256] (4-89)
  IPR026298 Bcl-2 family [cd06845] (4-89)
  IPR036834 Bcl-2-like superfamily [G3DSA:1.10.437.10] (1-89)
  IPR036834 Bcl-2-like superfamily [SSF56854] (4-89)
  IPR046371 Bcl-2, Bcl-2 homology region 1-3 [PF00452] (10-89)
  IPR046371 Bcl-2, Bcl-2 homology region 1-3 [SM00337] (10-89)

Solvent-accessible surface area (backbone atoms only — not comparable to full-atom values): 5178 Å² total; per-residue (Å²): 134,56,74,68,55,56,56,46,53,53,48,57,50,26,55,53,47,46,68,75,41,43,65,63,52,57,50,50,61,69,68,50,82,69,42,96,89,42,39,65,61,56,49,50,52,54,51,49,65,67,40,68,94,50,90,51,71,70,51,54,41,50,50,52,46,48,55,51,51,52,35,51,53,26,48,78,68,72,39,54,75,47,40,67,50,62,77,70,108

Foldseek 3Di:
DDPVVVVVVLVVLLVVLCVVCVPVLVVLLVPPPDDPVCPVVSLVVVLCVLAVPHDDPSSVSVNVNNLVSNCVSCVVVVNNVVNVVSVVD

Sequence (89 aa):
VRASDVRQALRDAGDEFELRYRRAFSDLTSQLHITPGTAYQSFEQVVNELFHDGVNWGRIVAFFSFGGALCVESVDKEMRVLVGRIVSW